Protein AF-A0A6B3GGN9-F1 (afdb_monomer_lite)

Radius of gyration: 21.43 Å; chains: 1; bounding box: 53×32×48 Å

Sequence (132 aa):
QEGDKIVAFAGTKVDDWATLSDRIRETIGPATIVVERDGREVTLDAVLLENDVAKKDGNGEIIPKEFVKAGYLGFAAKTEIVPLGFGDSVVRMGDMIENGVDSIIALPSKIPALWDAAFSDGERADDSPVGV

Secondary structure (DSSP, 8-state):
-TT-EEEEETTEE--SHHHHHHHHHH--EEEEEEEEETTEEEEEEEEEEEEEEEEE-TTSPEEEEEEEEEEE---PPPP--PPPPHHHHHHHHHHHHHHHHHHHHHHHHHHHHHHHHHHS-PPPPTTPPPP-

Structure (mmCIF, N/CA/C/O backbone):
data_AF-A0A6B3GGN9-F1
#
_entry.id   AF-A0A6B3GGN9-F1
#
loop_
_atom_site.group_PDB
_atom_site.id
_atom_site.type_symbol
_atom_site.label_atom_id
_atom_site.label_alt_id
_atom_site.label_comp_id
_atom_site.label_asym_id
_atom_site.label_entity_id
_atom_site.label_seq_id
_atom_site.pdbx_PDB_ins_code
_atom_site.Cartn_x
_atom_site.Cartn_y
_atom_site.Cartn_z
_atom_site.occupancy
_atom_site.B_iso_or_equiv
_atom_site.auth_seq_id
_atom_site.auth_comp_id
_atom_site.auth_asym_id
_atom_site.auth_atom_id
_atom_site.pdbx_PDB_model_num
ATOM 1 N N . GLN A 1 1 ? -5.391 -8.102 11.002 1.00 80.69 1 GLN A N 1
ATOM 2 C CA . GLN A 1 1 ? -5.499 -9.537 11.338 1.00 80.69 1 GLN A CA 1
ATOM 3 C C . GLN A 1 1 ? -5.580 -10.306 10.034 1.00 80.69 1 GLN A C 1
ATOM 5 O O . GLN A 1 1 ? -5.918 -9.712 9.015 1.00 80.69 1 GLN A O 1
ATOM 10 N N . GLU A 1 2 ? -5.205 -11.583 10.033 1.00 85.12 2 GLU A N 1
ATOM 11 C CA . GLU A 1 2 ? -5.384 -12.407 8.836 1.00 85.12 2 GLU A CA 1
ATOM 12 C C . GLU A 1 2 ? -6.878 -12.480 8.487 1.00 85.12 2 GLU A C 1
ATOM 14 O O . GLU A 1 2 ? -7.712 -12.628 9.376 1.00 85.12 2 GLU A O 1
ATOM 19 N N . GLY A 1 3 ? -7.209 -12.317 7.205 1.00 85.94 3 GLY A N 1
ATOM 20 C CA . GLY A 1 3 ? -8.595 -12.284 6.729 1.00 85.94 3 GLY A CA 1
ATOM 21 C C . GLY A 1 3 ? -9.262 -10.905 6.732 1.00 85.94 3 GLY A C 1
ATOM 22 O O . GLY A 1 3 ? -10.329 -10.774 6.142 1.00 85.94 3 GLY A O 1
ATOM 23 N N . ASP A 1 4 ? -8.640 -9.873 7.312 1.00 91.25 4 ASP A N 1
ATOM 24 C CA . ASP A 1 4 ? -9.148 -8.502 7.197 1.00 91.25 4 ASP A CA 1
ATOM 25 C C . ASP A 1 4 ? -9.000 -7.974 5.764 1.00 91.25 4 ASP A C 1
ATOM 27 O O . ASP A 1 4 ? -7.948 -8.133 5.137 1.00 91.25 4 ASP A O 1
ATOM 31 N N . LYS A 1 5 ? -10.011 -7.243 5.285 1.00 91.75 5 LYS A N 1
ATOM 32 C CA . LYS A 1 5 ? -9.925 -6.478 4.035 1.00 91.75 5 LYS A CA 1
ATOM 33 C C . LYS A 1 5 ? -9.770 -4.995 4.343 1.00 91.75 5 LYS A C 1
ATOM 35 O O . LYS A 1 5 ? -10.645 -4.407 4.964 1.00 91.75 5 LYS A O 1
ATOM 40 N N . ILE A 1 6 ? -8.689 -4.363 3.893 1.00 93.38 6 ILE A N 1
ATOM 41 C CA . ILE A 1 6 ? -8.536 -2.904 4.012 1.00 93.38 6 ILE A CA 1
ATOM 42 C C . ILE A 1 6 ? -9.482 -2.233 3.010 1.00 93.38 6 ILE A C 1
ATOM 44 O O . ILE A 1 6 ? -9.410 -2.519 1.818 1.00 93.38 6 ILE A O 1
ATOM 48 N N . VAL A 1 7 ? -10.359 -1.355 3.500 1.00 95.25 7 VAL A N 1
ATOM 49 C CA . VAL A 1 7 ? -11.365 -0.632 2.696 1.00 95.25 7 VAL A CA 1
ATOM 50 C C . VAL A 1 7 ? -11.136 0.879 2.679 1.00 95.25 7 VAL A C 1
ATOM 52 O O . VAL A 1 7 ? -11.603 1.568 1.774 1.00 95.25 7 VAL A O 1
ATOM 55 N N . ALA A 1 8 ? -10.385 1.418 3.643 1.00 96.00 8 ALA A N 1
ATOM 56 C CA . ALA A 1 8 ? -9.915 2.799 3.604 1.00 96.00 8 ALA A CA 1
ATOM 57 C C . ALA A 1 8 ? -8.536 2.943 4.255 1.00 96.00 8 ALA A C 1
ATOM 59 O O . ALA A 1 8 ? -8.199 2.243 5.211 1.00 96.00 8 ALA A O 1
ATOM 60 N N . PHE A 1 9 ? -7.756 3.893 3.752 1.00 96.81 9 PHE A N 1
ATOM 61 C CA . PHE A 1 9 ? -6.434 4.239 4.256 1.00 96.81 9 PHE A CA 1
ATOM 62 C C . PHE A 1 9 ? -6.287 5.762 4.326 1.00 96.81 9 PHE A C 1
ATOM 64 O O . PHE A 1 9 ? -6.598 6.466 3.363 1.00 96.81 9 PHE A O 1
ATOM 71 N N . ALA A 1 10 ? -5.838 6.275 5.475 1.00 94.31 10 ALA A N 1
ATOM 72 C CA . ALA A 1 10 ? -5.670 7.703 5.754 1.00 94.31 10 ALA A CA 1
ATOM 73 C C . ALA A 1 10 ? -6.914 8.543 5.382 1.00 94.31 10 ALA A C 1
ATOM 75 O O . ALA A 1 10 ? -6.826 9.578 4.724 1.00 94.31 10 ALA A O 1
ATOM 76 N N . GLY A 1 11 ? -8.102 8.053 5.753 1.00 92.06 11 GLY A N 1
ATOM 77 C CA . GLY A 1 11 ? -9.382 8.723 5.487 1.00 92.06 11 GLY A CA 1
ATOM 78 C C . GLY A 1 11 ? -9.875 8.640 4.038 1.00 92.06 11 GLY A C 1
ATOM 79 O O . GLY A 1 11 ? -10.933 9.185 3.734 1.00 92.06 11 GLY A O 1
ATOM 80 N N . THR A 1 12 ? -9.157 7.951 3.146 1.00 94.00 12 THR A N 1
ATOM 81 C CA . THR A 1 12 ? -9.583 7.753 1.755 1.00 94.00 12 THR A CA 1
ATOM 82 C C . THR A 1 12 ? -9.963 6.304 1.498 1.00 94.00 12 THR A C 1
ATOM 84 O O . THR A 1 12 ? -9.227 5.394 1.875 1.00 94.00 12 THR A O 1
ATOM 87 N N . LYS A 1 13 ? -11.096 6.085 0.828 1.00 94.38 13 LYS A N 1
ATOM 88 C CA . LYS A 1 13 ? -11.525 4.750 0.406 1.00 94.38 13 LYS A CA 1
ATOM 89 C C . LYS A 1 13 ? -10.534 4.158 -0.602 1.00 94.38 13 LYS A C 1
ATOM 91 O O . LYS A 1 13 ? -10.030 4.877 -1.464 1.00 94.38 13 LYS A O 1
ATOM 96 N N . VAL A 1 14 ? -10.256 2.866 -0.472 1.00 92.69 14 VAL A N 1
ATOM 97 C CA . VAL A 1 14 ? -9.390 2.107 -1.379 1.00 92.69 14 VAL A CA 1
ATOM 98 C C . VAL A 1 14 ? -10.130 0.858 -1.842 1.00 92.69 14 VAL A C 1
ATOM 100 O O . VAL A 1 14 ? -10.602 0.073 -1.024 1.00 92.69 14 VAL A O 1
ATOM 103 N N . ASP A 1 15 ? -10.244 0.692 -3.157 1.00 88.00 15 ASP A N 1
ATOM 104 C CA . ASP A 1 15 ? -10.977 -0.425 -3.765 1.00 88.00 15 ASP A CA 1
ATOM 105 C C . ASP A 1 15 ? -10.040 -1.443 -4.438 1.00 88.00 15 ASP A C 1
ATOM 107 O O . ASP A 1 15 ? -10.446 -2.573 -4.714 1.00 88.00 15 ASP A O 1
ATOM 111 N N . ASP A 1 16 ? -8.776 -1.071 -4.660 1.00 87.94 16 ASP A N 1
ATOM 112 C CA . ASP A 1 16 ? -7.782 -1.883 -5.352 1.00 87.94 16 ASP A CA 1
ATOM 113 C C . ASP A 1 16 ? -6.405 -1.866 -4.664 1.00 87.94 16 ASP A C 1
ATOM 115 O O . ASP A 1 16 ? -6.058 -0.977 -3.877 1.00 87.94 16 ASP A O 1
ATOM 119 N N . TRP A 1 17 ? -5.610 -2.891 -4.977 1.00 86.06 17 TRP A N 1
ATOM 120 C CA . TRP A 1 17 ? -4.288 -3.096 -4.393 1.00 86.06 17 TRP A CA 1
ATOM 121 C C . TRP A 1 17 ? -3.264 -2.037 -4.811 1.00 86.06 17 TRP A C 1
ATOM 123 O O . TRP A 1 17 ? -2.426 -1.665 -3.990 1.00 86.06 17 TRP A O 1
ATOM 133 N N . ALA A 1 18 ? -3.308 -1.554 -6.056 1.00 86.06 18 ALA A N 1
ATOM 134 C CA . ALA A 1 18 ? -2.323 -0.596 -6.551 1.00 86.06 18 ALA A CA 1
ATOM 135 C C . ALA A 1 18 ? -2.462 0.736 -5.803 1.00 86.06 18 ALA A C 1
ATOM 137 O O . ALA A 1 18 ? -1.503 1.195 -5.183 1.00 86.06 18 ALA A O 1
ATOM 138 N N . THR A 1 19 ? -3.687 1.261 -5.722 1.00 89.25 19 THR A N 1
ATOM 139 C CA . THR A 1 19 ? -4.009 2.482 -4.974 1.00 89.25 19 THR A CA 1
ATOM 140 C C . THR A 1 19 ? -3.623 2.369 -3.500 1.00 89.25 19 THR A C 1
ATOM 142 O O . THR A 1 19 ? -3.059 3.304 -2.929 1.00 89.25 19 THR A O 1
ATOM 145 N N . LEU A 1 20 ? -3.914 1.233 -2.854 1.00 91.88 20 LEU A N 1
ATOM 146 C CA . LEU A 1 20 ? -3.515 1.013 -1.463 1.00 91.88 20 LEU A CA 1
ATOM 147 C C . LEU A 1 20 ? -1.987 0.969 -1.311 1.00 91.88 20 LEU A C 1
ATOM 149 O O . LEU A 1 20 ? -1.443 1.610 -0.410 1.00 91.88 20 LEU A O 1
ATOM 153 N N . SER A 1 21 ? -1.293 0.229 -2.179 1.00 90.19 21 SER A N 1
ATOM 154 C CA . SER A 1 21 ? 0.163 0.095 -2.128 1.00 90.19 21 SER A CA 1
ATOM 155 C C . SER A 1 21 ? 0.867 1.438 -2.308 1.00 90.19 21 SER A C 1
ATOM 157 O O . SER A 1 21 ? 1.864 1.676 -1.627 1.00 90.19 21 SER A O 1
ATOM 159 N N . ASP A 1 22 ? 0.380 2.298 -3.198 1.00 90.25 22 ASP A N 1
ATOM 160 C CA . ASP A 1 22 ? 0.984 3.609 -3.442 1.00 90.25 22 ASP A CA 1
ATOM 161 C C . ASP A 1 22 ? 0.788 4.534 -2.239 1.00 90.25 22 ASP A C 1
ATOM 163 O O . ASP A 1 22 ? 1.752 5.099 -1.725 1.00 90.25 22 ASP A O 1
ATOM 167 N N . ARG A 1 23 ? -0.421 4.567 -1.669 1.00 93.00 23 ARG A N 1
ATOM 168 C CA . ARG A 1 23 ? -0.711 5.352 -0.457 1.00 93.00 23 ARG A CA 1
ATOM 169 C C . ARG A 1 23 ? 0.128 4.935 0.746 1.00 93.00 23 ARG A C 1
ATOM 171 O O . ARG A 1 23 ? 0.580 5.793 1.503 1.00 93.00 23 ARG A O 1
ATOM 178 N N . ILE A 1 24 ? 0.336 3.630 0.932 1.00 93.19 24 ILE A N 1
ATOM 179 C CA . ILE A 1 24 ? 1.218 3.111 1.985 1.00 93.19 24 ILE A CA 1
ATOM 180 C C . ILE A 1 24 ? 2.643 3.617 1.763 1.00 93.19 24 ILE A C 1
ATOM 182 O O . ILE A 1 24 ? 3.259 4.106 2.704 1.00 93.19 24 ILE A O 1
ATOM 186 N N . ARG A 1 25 ? 3.160 3.538 0.530 1.00 91.62 25 ARG A N 1
ATOM 187 C CA . ARG A 1 25 ? 4.521 3.995 0.213 1.00 91.62 25 ARG A CA 1
ATOM 188 C C . ARG A 1 25 ? 4.699 5.495 0.433 1.00 91.62 25 ARG A C 1
ATOM 190 O O . ARG A 1 25 ? 5.757 5.901 0.897 1.00 91.62 25 ARG A O 1
ATOM 197 N N . GLU A 1 26 ? 3.681 6.297 0.150 1.00 92.62 26 GLU A N 1
ATOM 198 C CA . GLU A 1 26 ? 3.705 7.754 0.334 1.00 92.62 26 GLU A CA 1
ATOM 199 C C . GLU A 1 26 ? 3.571 8.198 1.801 1.00 92.62 26 GLU A C 1
ATOM 201 O O . GLU A 1 26 ? 3.826 9.360 2.120 1.00 92.62 26 GLU A O 1
ATOM 206 N N . THR A 1 27 ? 3.185 7.296 2.708 1.00 93.94 27 THR A N 1
ATOM 207 C CA . THR A 1 27 ? 2.859 7.639 4.098 1.00 93.94 27 THR A CA 1
ATOM 208 C C . THR A 1 27 ? 3.890 7.081 5.075 1.00 93.94 27 THR A C 1
ATOM 210 O O . THR A 1 27 ? 4.044 5.873 5.207 1.00 93.94 27 THR A O 1
ATOM 213 N N . ILE A 1 28 ? 4.552 7.955 5.834 1.00 95.00 28 ILE A N 1
ATOM 214 C CA . ILE A 1 28 ? 5.448 7.576 6.938 1.00 95.00 28 ILE A CA 1
ATOM 215 C C . ILE A 1 28 ? 4.897 8.172 8.235 1.00 95.00 28 ILE A C 1
ATOM 217 O O . ILE A 1 28 ? 4.514 9.341 8.273 1.00 95.00 28 ILE A O 1
ATOM 221 N N . GLY A 1 29 ? 4.868 7.377 9.306 1.00 94.31 29 GLY A N 1
ATOM 222 C CA . GLY A 1 29 ? 4.300 7.781 10.590 1.00 94.31 29 GLY A CA 1
ATOM 223 C C . GLY A 1 29 ? 2.832 7.361 10.767 1.00 94.31 29 GLY A C 1
ATOM 224 O O . GLY A 1 29 ? 2.406 6.359 10.191 1.00 94.31 29 GLY A O 1
ATOM 225 N N . PRO A 1 30 ? 2.065 8.047 11.634 1.00 95.75 30 PRO A N 1
ATOM 226 C CA . PRO A 1 30 ? 0.728 7.611 12.026 1.00 95.75 30 PRO A CA 1
ATOM 227 C C . PRO A 1 30 ? -0.282 7.725 10.877 1.00 95.75 30 PRO A C 1
ATOM 229 O O . PRO A 1 30 ? -0.385 8.765 10.229 1.00 95.75 30 PRO A O 1
ATOM 232 N N . ALA A 1 31 ? -1.068 6.671 10.669 1.00 95.75 31 ALA A N 1
ATOM 233 C CA . ALA A 1 31 ? -2.155 6.623 9.702 1.00 95.75 31 ALA A CA 1
ATOM 234 C C . ALA A 1 31 ? -3.329 5.797 10.235 1.00 95.75 31 ALA A C 1
ATOM 236 O O . ALA A 1 31 ? -3.153 4.761 10.879 1.00 95.75 31 ALA A O 1
ATOM 237 N N . THR A 1 32 ? -4.540 6.238 9.907 1.00 96.88 32 THR A N 1
ATOM 238 C CA . THR A 1 32 ? -5.767 5.502 10.211 1.00 96.88 32 THR A CA 1
ATOM 239 C C . THR A 1 32 ? -6.097 4.540 9.075 1.00 96.88 32 THR A C 1
ATOM 241 O O . THR A 1 32 ? -6.058 4.909 7.899 1.00 96.88 32 THR A O 1
ATOM 244 N N . ILE A 1 33 ? -6.463 3.314 9.425 1.00 95.62 33 ILE A N 1
ATOM 245 C CA . ILE A 1 33 ? -6.834 2.242 8.506 1.00 95.62 33 ILE A CA 1
ATOM 246 C C . ILE A 1 33 ? -8.238 1.782 8.869 1.00 95.62 33 ILE A C 1
ATOM 248 O O . ILE A 1 33 ? -8.525 1.525 10.034 1.00 95.62 33 ILE A O 1
ATOM 252 N N . VAL A 1 34 ? -9.111 1.646 7.877 1.00 96.50 34 VAL A N 1
ATOM 253 C CA . VAL A 1 34 ? -10.417 1.010 8.064 1.00 96.50 34 VAL A CA 1
ATOM 254 C C . VAL A 1 34 ? -10.366 -0.357 7.412 1.00 96.50 34 VAL A C 1
ATOM 256 O O . VAL A 1 34 ? -10.040 -0.477 6.227 1.00 96.50 34 VAL A O 1
ATOM 259 N N . VAL A 1 35 ? -10.674 -1.386 8.196 1.00 95.56 35 VAL A N 1
ATOM 260 C CA . VAL A 1 35 ? -10.758 -2.767 7.725 1.00 95.56 35 VAL A CA 1
ATOM 261 C C . VAL A 1 35 ? -12.179 -3.290 7.840 1.00 95.56 35 VAL A C 1
ATOM 263 O O . VAL A 1 35 ? -12.874 -2.998 8.806 1.00 95.56 35 VAL A O 1
ATOM 266 N N . GLU A 1 36 ? -12.600 -4.101 6.884 1.00 95.00 36 GLU A N 1
ATOM 267 C CA . GLU A 1 36 ? -13.772 -4.952 7.012 1.00 95.00 36 GLU A CA 1
ATOM 268 C C . GLU A 1 36 ? -13.356 -6.252 7.712 1.00 95.00 36 GLU A C 1
ATOM 270 O O . GLU A 1 36 ? -12.502 -6.995 7.219 1.00 95.00 36 GLU A O 1
ATOM 275 N N . ARG A 1 37 ? -13.954 -6.505 8.880 1.00 94.44 37 ARG A N 1
ATOM 276 C CA . ARG A 1 37 ? -13.784 -7.720 9.682 1.00 94.44 37 ARG A CA 1
ATOM 277 C C . ARG A 1 37 ? -15.157 -8.252 10.066 1.00 94.44 37 ARG A C 1
ATOM 279 O O . ARG A 1 37 ? -15.951 -7.535 10.673 1.00 94.44 37 ARG A O 1
ATOM 286 N N . ASP A 1 38 ? -15.445 -9.500 9.709 1.00 92.12 38 ASP A N 1
ATOM 287 C CA . ASP A 1 38 ? -16.740 -10.146 9.969 1.00 92.12 38 ASP A CA 1
ATOM 288 C C . ASP A 1 38 ? -17.947 -9.308 9.488 1.00 92.12 38 ASP A C 1
ATOM 290 O O . ASP A 1 38 ? -18.960 -9.185 10.185 1.00 92.12 38 ASP A O 1
ATOM 294 N N . GLY A 1 39 ? -17.816 -8.670 8.316 1.00 92.62 39 GLY A N 1
ATOM 295 C CA . GLY A 1 39 ? -18.851 -7.816 7.717 1.00 92.62 39 GLY A CA 1
ATOM 296 C C . GLY A 1 39 ? -19.070 -6.471 8.420 1.00 92.62 39 GLY A C 1
ATOM 297 O O . GLY A 1 39 ? -20.083 -5.815 8.183 1.00 92.62 39 GLY A O 1
ATOM 298 N N . ARG A 1 40 ? -18.161 -6.061 9.312 1.00 94.44 40 ARG A N 1
ATOM 299 C CA . ARG A 1 40 ? -18.195 -4.770 10.009 1.00 94.44 40 ARG A CA 1
ATOM 300 C C . ARG A 1 40 ? -16.929 -3.975 9.730 1.00 94.44 40 ARG A C 1
ATOM 302 O O . ARG A 1 40 ? -15.835 -4.533 9.718 1.00 94.44 40 ARG A O 1
ATOM 309 N N . GLU A 1 41 ? -17.078 -2.666 9.567 1.00 95.94 41 GLU A N 1
ATOM 310 C CA . GLU A 1 41 ? -15.938 -1.758 9.480 1.00 95.94 41 GLU A CA 1
ATOM 311 C C . GLU A 1 41 ? -15.338 -1.517 10.869 1.00 95.94 41 GLU A C 1
ATOM 313 O O . GLU A 1 41 ? -16.040 -1.207 11.835 1.00 95.94 41 GLU A O 1
ATOM 318 N N . VAL A 1 42 ? -14.022 -1.675 10.964 1.00 96.56 42 VAL A N 1
ATOM 319 C CA . VAL A 1 42 ? -13.227 -1.457 12.168 1.00 96.56 42 VAL A CA 1
ATOM 320 C C 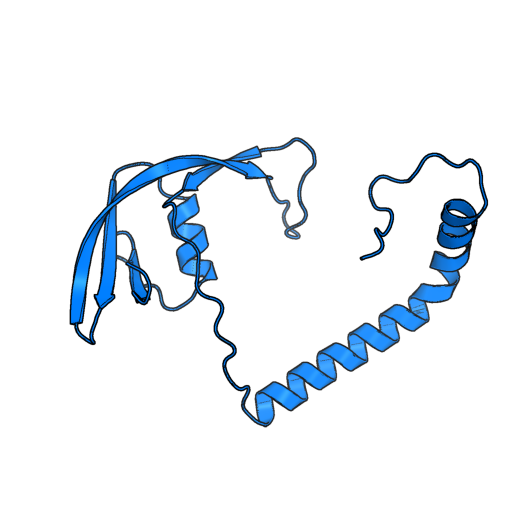. VAL A 1 42 ? -12.127 -0.461 11.838 1.00 96.56 42 VAL A C 1
ATOM 322 O O . VAL A 1 42 ? -11.280 -0.713 10.981 1.00 96.56 42 VAL A O 1
ATOM 325 N N . THR A 1 43 ? -12.127 0.663 12.546 1.00 96.88 43 THR A N 1
ATOM 326 C CA . THR A 1 43 ? -11.067 1.669 12.461 1.00 96.88 43 THR A CA 1
ATOM 327 C C . THR A 1 43 ? -9.898 1.268 13.353 1.00 96.88 43 THR A C 1
ATOM 329 O O . THR A 1 43 ? -10.083 0.935 14.524 1.00 96.88 43 THR A O 1
ATOM 332 N N . LEU A 1 44 ? -8.695 1.299 12.793 1.00 94.94 44 LEU A N 1
ATOM 333 C CA . LEU A 1 44 ? -7.437 0.949 13.437 1.00 94.94 44 LEU A CA 1
ATOM 334 C C . LEU A 1 44 ? -6.433 2.077 13.219 1.00 94.94 44 LEU A C 1
ATOM 336 O O . LEU A 1 44 ? -6.356 2.643 12.130 1.00 94.94 44 LEU A O 1
ATOM 340 N N . ASP A 1 45 ? -5.619 2.349 14.229 1.00 96.00 45 ASP A N 1
ATOM 341 C CA . ASP A 1 45 ? -4.494 3.268 14.108 1.00 96.00 45 ASP A CA 1
ATOM 342 C C . ASP A 1 45 ? -3.204 2.467 13.944 1.00 96.00 45 ASP A C 1
ATOM 344 O O . ASP A 1 45 ? -2.911 1.553 14.719 1.00 96.00 45 ASP A O 1
ATOM 348 N N . ALA A 1 46 ? -2.439 2.802 12.910 1.00 93.19 46 ALA A N 1
ATOM 349 C CA . ALA A 1 46 ? -1.158 2.187 12.607 1.00 93.19 46 ALA A CA 1
ATOM 350 C C . ALA A 1 46 ? -0.072 3.257 12.498 1.00 93.19 46 ALA A C 1
ATOM 352 O O . ALA A 1 46 ? -0.343 4.417 12.198 1.00 93.19 46 ALA A O 1
ATOM 353 N N . VAL A 1 47 ? 1.177 2.857 12.720 1.00 94.94 47 VAL A N 1
ATOM 354 C CA . VAL A 1 47 ? 2.344 3.710 12.490 1.00 94.94 47 VAL A CA 1
ATOM 355 C C . VAL A 1 47 ? 3.189 3.044 11.419 1.00 94.94 47 VAL A C 1
ATOM 357 O O . VAL A 1 47 ? 3.725 1.959 11.642 1.00 94.94 47 VAL A O 1
ATOM 360 N N . LEU A 1 48 ? 3.273 3.674 10.250 1.00 94.94 48 LEU A N 1
ATOM 361 C CA . LEU A 1 48 ? 4.071 3.187 9.135 1.00 94.94 48 LEU A CA 1
ATOM 362 C C . LEU A 1 48 ? 5.536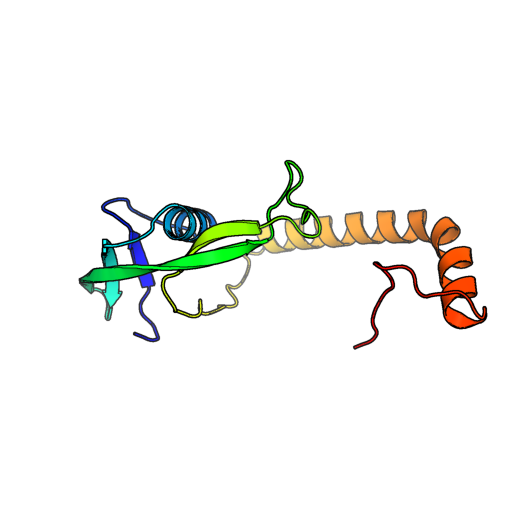 3.525 9.378 1.00 94.94 48 LEU A C 1
ATOM 364 O O . LEU A 1 48 ? 5.885 4.663 9.704 1.00 94.94 48 LEU A O 1
ATOM 368 N N . LEU A 1 49 ? 6.387 2.519 9.210 1.00 94.06 49 LEU A N 1
ATOM 369 C CA . LEU A 1 49 ? 7.830 2.659 9.340 1.00 94.06 49 LEU A CA 1
ATOM 370 C C . LEU A 1 49 ? 8.437 3.053 7.997 1.00 94.06 49 LEU A C 1
ATOM 372 O O . LEU A 1 49 ? 7.921 2.691 6.944 1.00 94.06 49 LEU A O 1
ATOM 376 N N . GLU A 1 50 ? 9.545 3.780 8.036 1.00 94.50 50 GLU A N 1
ATOM 377 C CA . GLU A 1 50 ? 10.325 4.074 6.837 1.00 94.50 50 GLU A CA 1
ATOM 378 C C . GLU A 1 50 ? 11.086 2.820 6.374 1.00 94.50 50 GLU A C 1
ATOM 380 O O . GLU A 1 50 ? 11.707 2.127 7.183 1.00 94.50 50 GLU A O 1
ATOM 385 N N . ASN A 1 51 ? 11.058 2.546 5.070 1.00 92.56 51 ASN A N 1
ATOM 386 C CA . ASN A 1 51 ? 11.819 1.491 4.413 1.00 92.56 51 ASN A CA 1
ATOM 387 C C . ASN A 1 51 ? 12.447 1.996 3.102 1.00 92.56 51 ASN A C 1
ATOM 389 O O . ASN A 1 51 ? 11.877 2.847 2.419 1.00 92.56 51 ASN A O 1
ATOM 393 N N . ASP A 1 52 ? 13.602 1.445 2.731 1.00 90.94 52 ASP A N 1
ATOM 394 C CA . ASP A 1 52 ? 14.245 1.701 1.441 1.00 90.94 52 ASP A CA 1
ATOM 395 C C . ASP A 1 52 ? 13.703 0.728 0.389 1.00 90.94 52 ASP A C 1
ATOM 397 O O . ASP A 1 52 ? 13.819 -0.491 0.526 1.00 90.94 52 ASP A O 1
ATOM 401 N N . VAL A 1 53 ? 13.112 1.259 -0.682 1.00 88.38 53 VAL A N 1
ATOM 402 C CA . VAL A 1 53 ? 12.630 0.463 -1.819 1.00 88.38 53 VAL A CA 1
ATOM 403 C C . VAL A 1 53 ? 13.351 0.868 -3.094 1.00 88.38 53 VAL A C 1
ATOM 405 O O . VAL A 1 53 ? 13.738 2.023 -3.258 1.00 88.38 53 VAL A O 1
ATOM 408 N N . ALA A 1 54 ? 13.550 -0.087 -4.002 1.00 89.12 54 ALA A N 1
ATOM 409 C CA . ALA A 1 54 ? 14.207 0.183 -5.273 1.00 89.12 54 ALA A CA 1
ATOM 410 C C . ALA A 1 54 ? 13.430 1.243 -6.067 1.00 89.12 54 ALA A C 1
ATOM 412 O O . ALA A 1 54 ? 12.204 1.157 -6.209 1.00 89.12 54 ALA A O 1
ATOM 413 N N . LYS A 1 55 ? 14.146 2.243 -6.577 1.00 87.50 55 LYS A N 1
ATOM 414 C CA . LYS A 1 55 ? 13.563 3.283 -7.418 1.00 87.50 55 LYS A CA 1
ATOM 415 C C . LYS A 1 55 ? 13.199 2.693 -8.774 1.00 87.50 55 LYS A C 1
ATOM 417 O O . LYS A 1 55 ? 13.937 1.871 -9.314 1.00 87.50 55 LYS A O 1
ATOM 422 N N . LYS A 1 56 ? 12.073 3.139 -9.325 1.00 85.00 56 LYS A N 1
ATOM 423 C CA . LYS A 1 56 ? 11.638 2.786 -10.674 1.00 85.00 56 LYS A CA 1
ATOM 424 C C . LYS A 1 56 ? 11.694 3.992 -11.602 1.00 85.00 56 LYS A C 1
ATOM 426 O O . LYS A 1 56 ? 11.534 5.124 -11.141 1.00 85.00 56 LYS A O 1
ATOM 431 N N . ASP A 1 57 ? 11.939 3.749 -12.880 1.00 83.81 57 ASP A N 1
ATOM 432 C CA . ASP A 1 57 ? 11.863 4.765 -13.926 1.00 83.81 57 ASP A CA 1
ATOM 433 C C . ASP A 1 57 ? 10.419 4.972 -14.432 1.00 83.81 57 ASP A C 1
ATOM 435 O O . ASP A 1 57 ? 9.463 4.401 -13.901 1.00 83.81 57 ASP A O 1
ATOM 439 N N . GLY A 1 58 ? 10.250 5.809 -15.462 1.00 76.94 58 GLY A N 1
ATOM 440 C CA . GLY A 1 58 ? 8.941 6.089 -16.067 1.00 76.94 58 GLY A CA 1
ATOM 441 C C . GLY A 1 58 ? 8.289 4.893 -16.774 1.00 76.94 58 GLY A C 1
ATOM 442 O O . GLY A 1 58 ? 7.092 4.945 -17.045 1.00 76.94 58 GLY A O 1
ATOM 443 N N . ASN A 1 59 ? 9.046 3.824 -17.033 1.00 76.62 59 ASN A N 1
ATOM 444 C CA . ASN A 1 59 ? 8.575 2.577 -17.632 1.00 76.62 59 ASN A CA 1
ATOM 445 C C . ASN A 1 59 ? 8.309 1.493 -16.568 1.00 76.62 59 ASN A C 1
ATOM 447 O O . ASN A 1 59 ? 7.839 0.405 -16.892 1.00 76.62 59 ASN A O 1
ATOM 451 N N . GLY A 1 60 ? 8.581 1.787 -15.291 1.00 73.94 60 GLY A N 1
ATOM 452 C CA . GLY A 1 60 ? 8.426 0.852 -14.181 1.00 73.94 60 GLY A CA 1
ATOM 453 C C . GLY A 1 60 ? 9.613 -0.097 -13.983 1.00 73.94 60 GLY A C 1
ATOM 454 O O . GLY A 1 60 ? 9.519 -0.985 -13.126 1.00 73.94 60 GLY A O 1
ATOM 455 N N . GLU A 1 61 ? 10.713 0.092 -14.718 1.00 80.19 61 GLU A N 1
ATOM 456 C CA . GLU A 1 61 ? 11.947 -0.683 -14.575 1.00 80.19 61 GLU A CA 1
ATOM 457 C C . GLU A 1 61 ? 12.742 -0.215 -13.356 1.00 80.19 61 GLU A C 1
ATOM 459 O O . GLU A 1 61 ? 12.745 0.966 -13.006 1.00 80.19 61 GLU A O 1
ATOM 464 N N . ILE A 1 62 ? 13.407 -1.149 -12.673 1.00 85.06 62 ILE A N 1
ATOM 465 C CA . ILE A 1 62 ? 14.228 -0.834 -11.501 1.00 85.06 62 ILE A CA 1
ATOM 466 C C . ILE A 1 62 ? 15.487 -0.100 -11.958 1.00 85.06 62 ILE A C 1
ATOM 468 O O . ILE A 1 62 ? 16.248 -0.620 -12.769 1.00 85.06 62 ILE A O 1
ATOM 472 N N . ILE A 1 63 ? 15.751 1.064 -11.367 1.00 87.69 63 ILE A N 1
ATOM 473 C CA . ILE A 1 63 ? 17.004 1.785 -11.573 1.00 87.69 63 ILE A CA 1
ATOM 474 C C . ILE A 1 63 ? 18.064 1.175 -10.643 1.00 87.69 63 ILE A C 1
ATOM 476 O O . ILE A 1 63 ? 17.914 1.241 -9.416 1.00 87.69 63 ILE A O 1
ATOM 480 N N . PRO A 1 64 ? 19.139 0.568 -11.179 1.00 86.69 64 PRO A N 1
ATOM 481 C CA . PRO A 1 64 ? 20.136 -0.102 -10.356 1.00 86.69 64 PRO A CA 1
ATOM 482 C C . PRO A 1 64 ? 20.767 0.846 -9.334 1.00 86.69 64 PRO A C 1
ATOM 484 O O . PRO A 1 64 ? 21.177 1.954 -9.670 1.00 86.69 64 PRO A O 1
ATOM 487 N N . LYS A 1 65 ? 20.908 0.375 -8.089 1.00 85.50 65 LYS A N 1
ATOM 488 C CA . LYS A 1 65 ? 21.546 1.101 -6.970 1.00 85.50 65 LYS A CA 1
ATOM 489 C C . LYS A 1 65 ? 20.857 2.411 -6.561 1.00 85.50 65 LYS A C 1
ATOM 491 O O . LYS A 1 65 ? 21.408 3.135 -5.735 1.00 85.50 65 LYS A O 1
ATOM 496 N N . GLU A 1 66 ? 19.660 2.698 -7.067 1.00 90.12 66 GLU A N 1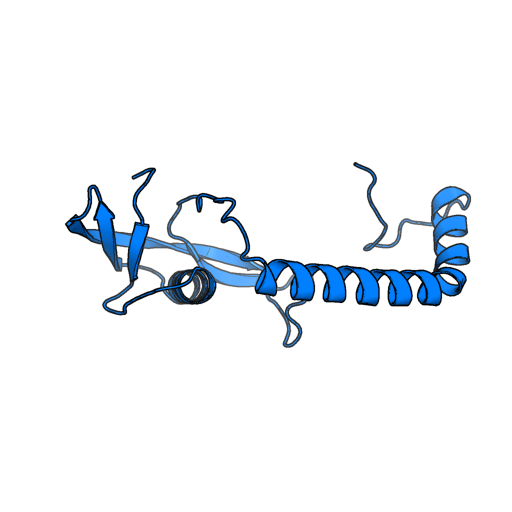
ATOM 497 C CA . GLU A 1 66 ? 18.854 3.826 -6.611 1.00 90.12 66 GLU A CA 1
ATOM 498 C C . GLU A 1 66 ? 17.703 3.346 -5.726 1.00 90.12 66 GLU A C 1
ATOM 500 O O . GLU A 1 66 ? 16.956 2.430 -6.074 1.00 90.12 66 GLU A O 1
ATOM 505 N N . PHE A 1 67 ? 17.546 3.996 -4.574 1.00 90.75 67 PHE A N 1
ATOM 506 C CA . PHE A 1 67 ? 16.512 3.691 -3.592 1.00 90.75 67 PHE A CA 1
ATOM 507 C C . PHE A 1 67 ? 15.718 4.947 -3.252 1.00 90.75 67 PHE A C 1
ATOM 509 O O . PHE A 1 67 ? 16.242 6.063 -3.292 1.00 90.75 67 PHE A O 1
ATOM 516 N N . VAL A 1 68 ? 14.450 4.755 -2.907 1.00 91.94 68 VAL A N 1
ATOM 517 C CA . VAL A 1 68 ? 13.569 5.796 -2.381 1.00 91.94 68 VAL A CA 1
ATOM 518 C C . VAL A 1 68 ? 13.002 5.360 -1.038 1.00 91.94 68 VAL A C 1
ATOM 520 O O . VAL A 1 68 ? 12.742 4.176 -0.811 1.00 91.94 68 VAL A O 1
ATOM 523 N N . LYS A 1 69 ? 12.802 6.336 -0.150 1.00 93.06 69 LYS A N 1
ATOM 524 C CA . LYS A 1 69 ? 12.120 6.127 1.126 1.00 93.06 69 LYS A CA 1
ATOM 525 C C . LYS A 1 69 ? 10.637 5.914 0.880 1.00 93.06 69 LYS A C 1
ATOM 527 O O . LYS A 1 69 ? 10.010 6.709 0.184 1.00 93.06 69 LYS A O 1
ATOM 532 N N . ALA A 1 70 ? 10.097 4.856 1.462 1.00 93.31 70 ALA A N 1
ATOM 533 C CA . ALA A 1 70 ? 8.690 4.524 1.383 1.00 93.31 70 ALA A CA 1
ATOM 534 C C . ALA A 1 70 ? 8.168 4.028 2.731 1.00 93.31 70 ALA A C 1
ATOM 536 O O . ALA A 1 70 ? 8.891 3.396 3.502 1.00 93.31 70 ALA A O 1
ATOM 537 N N . GLY A 1 71 ? 6.892 4.283 2.997 1.00 93.38 71 GLY A N 1
ATOM 538 C CA . GLY A 1 71 ? 6.191 3.710 4.133 1.00 93.38 71 GLY A CA 1
ATOM 539 C C . GLY A 1 71 ? 6.044 2.194 4.037 1.00 93.38 71 GLY A C 1
ATOM 540 O O . GLY A 1 71 ? 5.854 1.615 2.963 1.00 93.38 71 GLY A O 1
ATOM 541 N N . TYR A 1 72 ? 6.107 1.543 5.193 1.00 92.00 72 TYR A N 1
ATOM 542 C CA . TYR A 1 72 ? 5.950 0.107 5.354 1.00 92.00 72 TYR A CA 1
ATOM 543 C C . TYR A 1 72 ? 4.998 -0.200 6.512 1.00 92.00 72 TYR A C 1
ATOM 545 O O . TYR A 1 72 ? 5.226 0.210 7.651 1.00 92.00 72 TYR A O 1
ATOM 553 N N . LEU A 1 73 ? 3.926 -0.939 6.205 1.00 91.44 73 LEU A N 1
ATOM 554 C CA . LEU A 1 73 ? 2.873 -1.301 7.161 1.00 91.44 73 LEU A CA 1
ATOM 555 C C . LEU A 1 73 ? 3.062 -2.698 7.789 1.00 91.44 73 LEU A C 1
ATOM 557 O O . LEU A 1 73 ? 2.514 -2.966 8.852 1.00 91.44 73 LEU A O 1
ATOM 561 N N . GLY A 1 74 ? 3.842 -3.592 7.167 1.00 84.81 74 GLY A N 1
ATOM 562 C CA . GLY A 1 74 ? 4.196 -4.880 7.781 1.00 84.81 74 GLY A CA 1
ATOM 563 C C . GLY A 1 74 ? 3.147 -5.993 7.707 1.00 84.81 74 GLY A C 1
ATOM 564 O O . GLY A 1 74 ? 3.120 -6.847 8.589 1.00 84.81 74 GLY A O 1
ATOM 565 N N . PHE A 1 75 ? 2.305 -6.021 6.670 1.00 84.38 75 PHE A N 1
ATOM 566 C CA . PHE A 1 75 ? 1.383 -7.135 6.411 1.00 84.38 75 PHE A CA 1
ATOM 567 C C . PHE A 1 75 ? 1.686 -7.810 5.070 1.00 84.38 75 PHE A C 1
ATOM 569 O O . PHE A 1 75 ? 2.224 -7.188 4.155 1.00 84.38 75 PHE A O 1
ATOM 576 N N . ALA A 1 76 ? 1.309 -9.081 4.950 1.00 74.56 76 ALA A N 1
ATOM 577 C CA . ALA A 1 76 ? 1.325 -9.800 3.685 1.00 74.56 76 ALA A CA 1
ATOM 578 C C . ALA A 1 76 ? -0.073 -9.749 3.058 1.00 74.56 76 ALA A C 1
ATOM 580 O O . ALA A 1 76 ? -1.059 -10.109 3.706 1.00 74.56 76 ALA A O 1
ATOM 581 N N . ALA A 1 77 ? -0.163 -9.301 1.806 1.00 72.31 77 ALA A N 1
ATOM 582 C CA . ALA A 1 77 ? -1.404 -9.386 1.049 1.00 72.31 77 ALA A CA 1
ATOM 583 C C . ALA A 1 77 ? -1.739 -10.858 0.776 1.00 72.31 77 ALA A C 1
ATOM 585 O O . ALA A 1 77 ? -0.872 -11.641 0.382 1.00 72.31 77 ALA A O 1
ATOM 586 N N . LYS A 1 78 ? -3.005 -11.234 0.974 1.00 72.31 78 LYS A N 1
ATOM 587 C CA . LYS A 1 78 ? -3.491 -12.557 0.589 1.00 72.31 78 LYS A CA 1
ATOM 588 C C . LYS A 1 78 ? -3.751 -12.562 -0.915 1.00 72.31 78 LYS A C 1
ATOM 590 O O . LYS A 1 78 ? -4.578 -11.793 -1.397 1.00 72.31 78 LYS A O 1
ATOM 595 N N . THR A 1 79 ? -3.074 -13.442 -1.643 1.00 69.44 79 THR A N 1
ATOM 596 C CA . THR A 1 79 ? -3.389 -13.697 -3.051 1.00 69.44 79 THR A CA 1
ATOM 597 C C . THR A 1 79 ? -4.585 -14.634 -3.120 1.00 69.44 79 THR A C 1
ATOM 599 O O . THR A 1 79 ? -4.521 -15.763 -2.632 1.00 69.44 79 THR A O 1
ATOM 602 N N . GLU A 1 80 ? -5.675 -14.178 -3.725 1.00 62.19 80 GLU A N 1
ATOM 603 C CA . GLU A 1 80 ? -6.858 -14.998 -3.969 1.00 62.19 80 GLU A CA 1
ATOM 604 C C . GLU A 1 80 ? -7.038 -15.206 -5.474 1.00 62.19 80 GLU A C 1
ATOM 606 O O . GLU A 1 80 ? -6.957 -14.261 -6.260 1.00 62.19 80 GLU A O 1
ATOM 611 N N . ILE A 1 81 ? -7.246 -16.460 -5.882 1.00 63.00 81 ILE A N 1
ATOM 612 C CA . ILE A 1 81 ? -7.538 -16.796 -7.276 1.00 63.00 81 ILE A CA 1
ATOM 613 C C . ILE A 1 81 ? -9.021 -16.516 -7.497 1.00 63.00 81 ILE A C 1
ATOM 615 O O . ILE A 1 81 ? -9.877 -17.330 -7.151 1.00 63.00 81 ILE A O 1
ATOM 619 N N . VAL A 1 82 ? -9.321 -15.352 -8.062 1.00 64.44 82 VAL A N 1
ATOM 620 C CA . VAL A 1 82 ? -10.677 -15.019 -8.496 1.00 64.44 82 VAL A CA 1
ATOM 621 C C . VAL A 1 82 ? -10.958 -15.667 -9.858 1.00 64.44 82 VAL A C 1
ATOM 623 O O . VAL A 1 82 ? -10.147 -15.522 -10.777 1.00 64.44 82 VAL A O 1
ATOM 626 N N . PRO A 1 83 ? -12.073 -16.406 -10.019 1.00 52.56 83 PRO A N 1
ATOM 627 C CA . PRO A 1 83 ? -12.438 -16.968 -11.310 1.00 52.56 83 PRO A CA 1
ATOM 628 C C . PRO A 1 83 ? -12.737 -15.834 -12.294 1.00 52.56 83 PRO A C 1
ATOM 630 O O . PRO A 1 83 ? -13.586 -14.981 -12.038 1.00 52.56 83 PRO A O 1
ATOM 633 N N . LEU A 1 84 ? -12.033 -15.836 -13.423 1.00 57.16 84 LEU A N 1
ATOM 634 C CA . LEU A 1 84 ? -12.303 -14.928 -14.533 1.00 57.16 84 LEU A CA 1
ATOM 635 C C . LEU A 1 84 ? -13.658 -15.282 -15.158 1.00 57.16 84 LEU A C 1
ATOM 637 O O . LEU A 1 84 ? -13.981 -16.460 -15.341 1.00 57.16 84 LEU A O 1
ATOM 64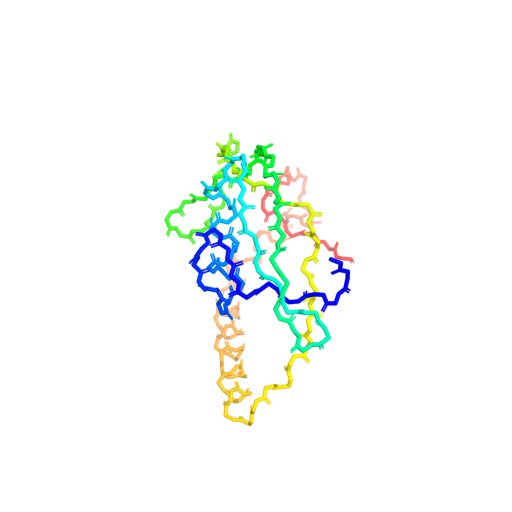1 N N . GLY A 1 85 ? -14.446 -14.270 -15.524 1.00 68.31 85 GLY A N 1
ATOM 642 C CA . GLY A 1 85 ? -15.620 -14.480 -16.365 1.00 68.31 85 GLY A CA 1
ATOM 643 C C . GLY A 1 85 ? -15.226 -15.013 -17.749 1.00 68.31 85 GLY A C 1
ATOM 644 O O . GLY A 1 85 ? -14.068 -14.930 -18.165 1.00 68.31 85 GLY A O 1
ATOM 645 N N . PHE A 1 86 ? -16.191 -15.550 -18.504 1.00 67.12 86 PHE A N 1
ATOM 646 C CA . PHE A 1 86 ? -15.940 -16.066 -19.859 1.00 67.12 86 PHE A CA 1
ATOM 647 C C . PHE A 1 86 ? -15.336 -14.997 -20.790 1.00 67.12 86 PHE A C 1
ATOM 649 O O . PHE A 1 86 ? -14.396 -15.289 -21.522 1.00 67.12 86 PHE A O 1
ATOM 656 N N . GLY A 1 87 ? -15.825 -13.752 -20.718 1.00 69.44 87 GLY A N 1
ATOM 657 C CA . GLY A 1 87 ? -15.293 -12.631 -21.503 1.00 69.44 87 GLY A CA 1
ATOM 658 C C . GLY A 1 87 ? -13.844 -12.282 -21.148 1.00 69.44 87 GLY A C 1
ATOM 659 O O . GLY A 1 87 ? -12.997 -12.217 -22.037 1.00 69.44 87 GLY A O 1
ATOM 660 N N . ASP A 1 88 ? -13.542 -12.151 -19.854 1.00 62.66 88 ASP A N 1
ATOM 661 C CA . ASP A 1 88 ? -12.195 -11.810 -19.371 1.00 62.66 88 ASP A CA 1
ATOM 662 C C . ASP A 1 88 ? -11.177 -12.913 -19.697 1.00 62.66 88 ASP A C 1
ATOM 664 O O . ASP A 1 88 ? -10.014 -12.642 -19.997 1.00 62.66 88 ASP A O 1
ATOM 668 N N . SER A 1 89 ? -11.631 -14.170 -19.700 1.00 65.44 89 SER A N 1
ATOM 669 C CA . SER A 1 89 ? -10.812 -15.335 -20.043 1.00 65.44 89 SER A CA 1
ATOM 670 C C . SER A 1 89 ? -10.384 -15.334 -21.515 1.00 65.44 89 SER A C 1
ATOM 672 O O . SER A 1 89 ? -9.244 -15.681 -21.820 1.00 65.44 89 SER A O 1
ATOM 674 N N . VAL A 1 90 ? -11.270 -14.927 -22.433 1.00 67.06 90 VAL A N 1
ATOM 675 C CA . VAL A 1 90 ? -10.961 -14.838 -23.873 1.00 67.06 90 VAL A CA 1
ATOM 676 C C . VAL A 1 90 ? -9.961 -13.718 -24.154 1.00 67.06 90 VAL A C 1
ATOM 678 O O . VAL A 1 90 ? -9.011 -13.950 -24.898 1.00 67.06 90 VAL A O 1
ATOM 681 N N . VAL A 1 91 ? -10.124 -12.544 -23.530 1.00 68.94 91 VAL A N 1
ATOM 682 C CA . VAL A 1 91 ? -9.160 -11.431 -23.649 1.00 68.94 91 VAL A CA 1
ATOM 683 C C . VAL A 1 91 ? -7.788 -11.867 -23.142 1.00 68.94 91 VAL A C 1
ATOM 685 O O . VAL A 1 91 ? -6.805 -11.782 -23.870 1.00 68.94 91 VAL A O 1
ATOM 688 N N . ARG A 1 92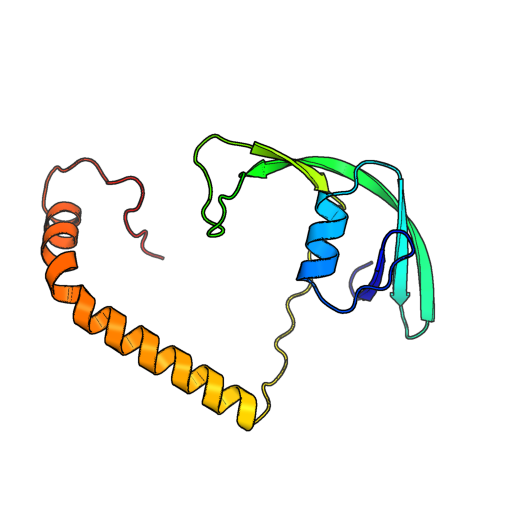 ? -7.734 -12.460 -21.942 1.00 65.19 92 ARG A N 1
ATOM 689 C CA . ARG A 1 92 ? -6.479 -12.937 -21.350 1.00 65.19 92 ARG A CA 1
ATOM 690 C C . ARG A 1 92 ? -5.780 -13.989 -22.213 1.00 65.19 92 ARG A C 1
ATOM 692 O O . ARG A 1 92 ? -4.553 -14.010 -22.284 1.00 65.19 92 ARG A O 1
ATOM 699 N N . MET A 1 93 ? -6.544 -14.875 -22.851 1.00 69.06 93 MET A N 1
ATOM 700 C CA . MET A 1 93 ? -6.003 -15.876 -23.771 1.00 69.06 93 MET A CA 1
ATOM 701 C C . MET A 1 93 ? -5.490 -15.246 -25.072 1.00 69.06 93 MET A C 1
ATOM 703 O O . MET A 1 93 ? -4.461 -15.685 -25.578 1.00 69.06 93 MET A O 1
ATOM 707 N N . GLY A 1 94 ? -6.159 -14.203 -25.573 1.00 67.00 94 GLY A N 1
ATOM 708 C CA . GLY A 1 94 ? -5.686 -13.393 -26.697 1.00 67.00 94 GLY A CA 1
ATOM 709 C C . GLY A 1 94 ? -4.323 -12.762 -26.416 1.00 67.00 94 GLY A C 1
ATOM 710 O O . GLY A 1 94 ? -3.381 -13.006 -27.169 1.00 67.00 94 GLY A O 1
ATOM 711 N N . ASP A 1 95 ? -4.189 -12.073 -25.279 1.00 69.88 95 ASP A N 1
ATOM 712 C CA . ASP A 1 95 ? -2.930 -11.436 -24.870 1.00 69.88 95 ASP A CA 1
ATOM 713 C C . ASP A 1 95 ? -1.778 -12.454 -24.779 1.00 69.88 95 ASP A C 1
ATOM 715 O O . ASP A 1 95 ? -0.646 -12.180 -25.178 1.00 69.88 95 ASP A O 1
ATOM 719 N N . MET A 1 96 ? -2.037 -13.659 -24.255 1.00 65.50 96 MET A N 1
ATOM 720 C CA . MET A 1 96 ? -1.011 -14.708 -24.155 1.00 65.50 96 MET A CA 1
ATOM 721 C C . MET A 1 96 ? -0.566 -15.237 -25.525 1.00 65.50 96 MET A C 1
ATOM 723 O O . MET A 1 96 ? 0.606 -15.572 -25.694 1.00 65.50 96 MET A O 1
ATOM 727 N N . ILE A 1 97 ? -1.475 -15.310 -26.500 1.00 67.81 97 ILE A N 1
ATOM 728 C CA . ILE A 1 97 ? -1.151 -15.742 -27.865 1.00 67.81 97 ILE A CA 1
ATOM 729 C C . ILE A 1 97 ? -0.297 -14.685 -28.572 1.00 67.81 97 ILE A C 1
ATOM 731 O O . ILE A 1 97 ? 0.707 -15.044 -29.185 1.00 67.81 97 ILE A O 1
ATOM 735 N N . GLU A 1 98 ? -0.654 -13.404 -28.457 1.00 62.19 98 GLU A N 1
ATOM 736 C CA . GLU A 1 98 ? 0.095 -12.294 -29.065 1.00 62.19 98 GLU A CA 1
ATOM 737 C C . GLU A 1 98 ? 1.539 -12.242 -28.543 1.00 62.19 98 GLU A C 1
ATOM 739 O O . GLU A 1 98 ? 2.490 -12.337 -29.321 1.00 62.19 98 GLU A O 1
ATOM 744 N N . ASN A 1 99 ? 1.711 -12.270 -27.218 1.00 60.41 99 ASN A N 1
ATOM 745 C CA . ASN A 1 99 ? 3.034 -12.304 -26.585 1.00 60.41 99 ASN A CA 1
ATOM 746 C C . ASN A 1 99 ? 3.861 -13.546 -26.980 1.00 60.41 99 ASN A C 1
ATOM 748 O O . ASN A 1 99 ? 5.091 -13.485 -27.094 1.00 60.41 99 ASN A O 1
ATOM 752 N N . GLY A 1 100 ? 3.204 -14.690 -27.195 1.00 64.94 100 GLY A N 1
ATOM 753 C CA . GLY A 1 100 ? 3.853 -15.914 -27.666 1.00 64.94 100 GLY A CA 1
ATOM 754 C C . GLY A 1 100 ? 4.399 -15.791 -29.092 1.00 64.94 100 GLY A C 1
ATOM 755 O O . GLY A 1 100 ? 5.493 -16.281 -29.375 1.00 64.94 100 GLY A O 1
ATOM 756 N N . VAL A 1 101 ? 3.679 -15.106 -29.983 1.00 64.88 101 VAL A N 1
ATOM 757 C CA . VAL A 1 101 ? 4.118 -14.868 -31.367 1.00 64.88 101 VAL A CA 1
ATOM 758 C C . VAL A 1 101 ? 5.306 -13.908 -31.408 1.00 64.88 101 VAL A C 1
ATOM 760 O O . VAL A 1 101 ? 6.304 -14.214 -32.066 1.00 64.88 101 VAL A O 1
ATOM 763 N N . ASP A 1 102 ? 5.254 -12.812 -30.652 1.00 61.88 102 ASP A N 1
ATOM 764 C CA . ASP A 1 102 ? 6.368 -11.860 -30.554 1.00 61.88 102 ASP A CA 1
ATOM 765 C C . ASP A 1 102 ? 7.641 -12.524 -30.018 1.00 61.88 102 ASP A C 1
ATOM 767 O O . ASP A 1 102 ? 8.743 -12.308 -30.533 1.00 61.88 102 ASP A O 1
ATOM 771 N N . SER A 1 103 ? 7.483 -13.424 -29.044 1.00 60.97 103 SER A N 1
ATOM 772 C CA . SER A 1 103 ? 8.590 -14.211 -28.500 1.00 60.97 103 SER A CA 1
ATOM 773 C C . SER A 1 103 ? 9.238 -15.101 -29.563 1.00 60.97 103 SER A C 1
ATOM 775 O O . SER A 1 103 ? 10.463 -15.168 -29.620 1.00 60.97 103 SER A O 1
ATOM 777 N N . ILE A 1 104 ? 8.448 -15.744 -30.436 1.00 69.81 104 ILE A N 1
ATOM 778 C CA . ILE A 1 104 ? 8.956 -16.594 -31.528 1.00 69.81 104 ILE A CA 1
ATOM 779 C C . ILE A 1 104 ? 9.714 -15.765 -32.570 1.00 69.81 104 ILE A C 1
ATOM 781 O O . ILE A 1 104 ? 10.783 -16.178 -33.024 1.00 69.81 104 ILE A O 1
ATOM 785 N N . ILE A 1 105 ? 9.200 -14.587 -32.925 1.00 70.81 105 ILE A N 1
ATOM 786 C CA . ILE A 1 105 ? 9.857 -13.674 -33.873 1.00 70.81 105 ILE A CA 1
ATOM 787 C C . ILE A 1 105 ? 11.200 -13.182 -33.317 1.00 70.81 105 ILE A C 1
ATOM 789 O O . ILE A 1 105 ? 12.160 -13.027 -34.073 1.00 70.81 105 ILE A O 1
ATOM 793 N N . ALA A 1 106 ? 11.303 -12.989 -32.001 1.00 65.75 106 ALA A N 1
ATOM 794 C CA . ALA A 1 106 ? 12.536 -12.568 -31.346 1.00 65.75 106 ALA A CA 1
ATOM 795 C C . ALA A 1 106 ? 13.587 -13.690 -31.192 1.00 65.75 106 ALA A C 1
ATOM 797 O O . ALA A 1 106 ? 14.748 -13.391 -30.911 1.00 65.75 106 ALA A O 1
ATOM 798 N N . LEU A 1 107 ? 13.242 -14.971 -31.392 1.00 64.44 107 LEU A N 1
ATOM 799 C CA . LEU A 1 107 ? 14.157 -16.100 -31.149 1.00 64.44 107 LEU A CA 1
ATOM 800 C C . LEU A 1 107 ? 15.484 -16.057 -31.932 1.00 64.44 107 LEU A C 1
ATOM 802 O O . LEU A 1 107 ? 16.513 -16.345 -31.315 1.00 64.44 107 LEU A O 1
ATOM 806 N N . PRO A 1 108 ? 15.542 -15.694 -33.232 1.00 70.75 108 PRO A N 1
ATOM 807 C CA . PRO A 1 108 ? 16.795 -15.734 -33.989 1.00 70.75 108 PRO A CA 1
ATOM 808 C C . PRO A 1 108 ? 17.898 -14.855 -33.386 1.00 70.75 108 PRO A C 1
ATOM 810 O O . PRO A 1 108 ? 19.070 -15.218 -33.448 1.00 70.75 108 PRO A O 1
ATOM 813 N N . SER A 1 109 ? 17.535 -13.728 -32.762 1.00 68.31 109 SER A N 1
ATOM 814 C CA . SER A 1 109 ? 18.496 -12.812 -32.133 1.00 68.31 109 SER A CA 1
ATOM 815 C C . SER A 1 109 ? 18.973 -13.284 -30.755 1.00 68.31 109 SER A C 1
ATOM 817 O O . SER A 1 109 ? 20.018 -12.840 -30.286 1.00 68.31 109 SER A O 1
ATOM 819 N N . LYS A 1 110 ? 18.248 -14.209 -30.113 1.00 64.56 110 LYS A N 1
ATOM 820 C CA . LYS A 1 110 ? 18.573 -14.753 -28.784 1.00 64.56 110 LYS A CA 1
ATOM 821 C C . LYS A 1 110 ? 19.466 -16.000 -28.845 1.00 64.56 110 LYS A C 1
ATOM 823 O O . LYS A 1 110 ? 20.122 -16.312 -27.856 1.00 64.56 110 LYS A O 1
ATOM 828 N N . ILE A 1 111 ? 19.546 -16.684 -29.992 1.00 70.38 111 ILE A N 1
ATOM 829 C CA . ILE A 1 111 ? 20.375 -17.893 -30.177 1.00 70.38 111 ILE A CA 1
ATOM 830 C C . ILE A 1 111 ? 21.876 -17.644 -29.912 1.00 70.38 111 ILE A C 1
ATOM 832 O O . ILE A 1 111 ? 22.462 -18.444 -29.182 1.00 70.38 111 ILE A O 1
ATOM 836 N N . PRO A 1 112 ? 22.514 -16.566 -30.419 1.00 68.69 112 PRO A N 1
ATOM 837 C CA . PRO A 1 112 ? 23.929 -16.302 -30.137 1.00 68.69 112 PRO A CA 1
ATOM 838 C C . PRO A 1 112 ? 24.197 -16.066 -28.647 1.00 68.69 112 PRO A C 1
ATOM 840 O O . PRO A 1 112 ? 25.107 -16.661 -28.083 1.00 68.69 112 PRO A O 1
ATOM 843 N N . ALA A 1 113 ? 23.336 -15.284 -27.987 1.00 66.56 113 ALA A N 1
ATOM 844 C CA . ALA A 1 113 ? 23.450 -15.004 -26.557 1.00 66.56 113 ALA A CA 1
ATOM 845 C C . ALA A 1 113 ? 23.306 -16.274 -25.697 1.00 66.56 113 ALA A C 1
ATOM 847 O O . ALA A 1 113 ? 24.011 -16.435 -24.704 1.00 66.56 113 ALA A O 1
ATOM 848 N N . LEU A 1 114 ? 22.420 -17.197 -26.088 1.00 66.50 114 LEU A N 1
ATOM 849 C CA . LEU A 1 114 ? 22.261 -18.487 -25.411 1.00 66.50 114 LEU A CA 1
ATOM 850 C C . LEU A 1 114 ? 23.457 -19.419 -25.640 1.00 66.50 114 LEU A C 1
ATOM 852 O O . LEU A 1 114 ? 23.840 -20.141 -24.725 1.00 66.50 114 LEU A O 1
ATOM 856 N N . TRP A 1 115 ? 24.055 -19.405 -26.833 1.00 65.19 115 TRP A N 1
ATOM 857 C CA . TRP A 1 115 ? 25.262 -20.179 -27.130 1.00 65.19 115 TRP A CA 1
ATOM 858 C C . TRP A 1 115 ? 26.462 -19.691 -26.314 1.00 65.19 115 TRP A C 1
ATOM 860 O O . TRP A 1 115 ? 27.140 -20.503 -25.683 1.00 65.19 115 TRP A O 1
ATOM 870 N N . ASP A 1 116 ? 26.676 -18.375 -26.270 1.00 64.44 116 ASP A N 1
ATOM 871 C CA . ASP A 1 116 ? 27.739 -17.766 -25.471 1.00 64.44 116 ASP A CA 1
ATOM 872 C C . ASP A 1 116 ? 27.546 -18.070 -23.979 1.00 64.44 116 ASP A C 1
ATOM 874 O O . ASP A 1 116 ? 28.483 -18.500 -23.314 1.00 64.44 116 ASP A O 1
ATOM 878 N N . ALA A 1 117 ? 26.321 -17.958 -23.460 1.00 63.34 117 ALA A N 1
ATOM 879 C CA . ALA A 1 117 ? 26.031 -18.264 -22.059 1.00 63.34 117 ALA A CA 1
ATOM 880 C C . ALA A 1 117 ? 26.156 -19.759 -21.699 1.00 63.34 117 ALA A C 1
ATOM 882 O O . ALA A 1 117 ? 26.418 -20.086 -20.541 1.00 63.34 117 ALA A O 1
ATOM 883 N N . ALA A 1 118 ?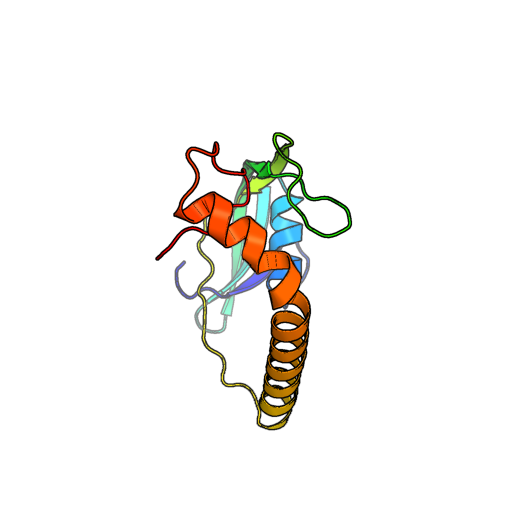 25.932 -20.672 -22.651 1.00 64.06 118 ALA A N 1
ATOM 884 C CA . ALA A 1 118 ? 25.934 -22.114 -22.398 1.00 64.06 118 ALA A CA 1
ATOM 885 C C . ALA A 1 118 ? 27.291 -22.797 -22.649 1.00 64.06 118 ALA A C 1
ATOM 887 O O . ALA A 1 118 ? 27.567 -23.822 -22.025 1.00 64.06 118 ALA A O 1
ATOM 888 N N . PHE A 1 119 ? 28.121 -22.270 -23.558 1.00 66.31 119 PHE A N 1
ATOM 889 C CA . PHE A 1 119 ? 29.323 -22.965 -24.046 1.00 66.31 119 PHE A CA 1
ATOM 890 C C . PHE A 1 119 ? 30.592 -22.101 -24.142 1.00 66.31 119 PHE A C 1
ATOM 892 O O . PHE A 1 119 ? 31.659 -22.649 -24.421 1.00 66.31 119 PHE A O 1
ATOM 899 N N . SER A 1 120 ? 30.512 -20.786 -23.915 1.00 57.47 120 SER A N 1
ATOM 900 C CA . SER A 1 120 ? 31.686 -19.904 -23.833 1.00 57.47 120 SER A CA 1
ATOM 901 C C . SER A 1 120 ? 32.125 -19.721 -22.373 1.00 57.47 120 SER A C 1
ATOM 903 O O . SER A 1 120 ? 31.291 -19.724 -21.472 1.00 57.47 120 SER A O 1
ATOM 905 N N . ASP A 1 121 ? 33.421 -19.497 -22.125 1.00 59.50 121 ASP A N 1
ATOM 906 C CA . ASP A 1 121 ? 33.981 -19.008 -20.840 1.00 59.50 121 ASP A CA 1
ATOM 907 C C . ASP A 1 121 ? 33.643 -17.512 -20.617 1.00 59.50 121 ASP A C 1
ATOM 909 O O . ASP A 1 121 ? 34.449 -16.707 -20.158 1.00 59.50 121 ASP A O 1
ATOM 913 N N . GLY A 1 122 ? 32.462 -17.092 -21.075 1.00 59.97 122 GLY A N 1
ATOM 914 C CA . GLY A 1 122 ? 32.007 -15.712 -21.029 1.00 59.97 122 GLY A CA 1
ATOM 915 C C . GLY A 1 122 ? 31.470 -15.367 -19.648 1.00 59.97 122 GLY A C 1
ATOM 916 O O . GLY A 1 122 ? 30.633 -16.084 -19.096 1.00 59.97 122 GLY A O 1
ATOM 917 N N . GLU A 1 123 ? 31.927 -14.242 -19.101 1.00 57.66 123 GLU A N 1
ATOM 918 C CA . GLU A 1 123 ? 31.385 -13.659 -17.875 1.00 57.66 123 GLU A CA 1
ATOM 919 C C . GLU A 1 123 ? 29.863 -13.479 -18.025 1.00 57.66 123 GLU A C 1
ATOM 921 O O . GLU A 1 123 ? 29.385 -12.946 -19.030 1.00 57.66 123 GLU A O 1
ATOM 926 N N . ARG A 1 124 ? 29.083 -13.986 -17.059 1.00 56.91 124 ARG A N 1
ATOM 927 C CA . ARG A 1 124 ? 27.615 -13.914 -17.113 1.00 56.91 124 ARG A CA 1
ATOM 928 C C . ARG A 1 124 ? 27.166 -12.459 -17.256 1.00 56.91 124 ARG A C 1
ATOM 930 O O . ARG A 1 124 ? 27.560 -11.617 -16.457 1.00 56.91 124 ARG A O 1
ATOM 937 N N . ALA A 1 125 ? 26.288 -12.195 -18.221 1.00 63.38 125 ALA A N 1
ATOM 938 C CA . ALA A 1 125 ? 25.571 -10.928 -18.289 1.00 63.38 125 ALA A CA 1
ATOM 939 C C . ALA A 1 125 ? 24.636 -10.775 -17.075 1.00 63.38 125 ALA A C 1
ATOM 941 O O . ALA A 1 125 ? 24.015 -11.752 -16.647 1.00 63.38 125 ALA A O 1
ATOM 942 N N . ASP A 1 126 ? 24.507 -9.549 -16.564 1.00 60.41 126 ASP A N 1
ATOM 943 C CA . ASP A 1 126 ? 23.712 -9.235 -15.365 1.00 60.41 126 ASP A CA 1
ATOM 944 C C . ASP A 1 126 ? 22.232 -9.659 -15.480 1.00 60.41 126 ASP A C 1
ATOM 946 O O . ASP A 1 126 ? 21.613 -9.990 -14.472 1.00 60.41 126 ASP A O 1
ATOM 950 N N . ASP A 1 127 ? 21.681 -9.714 -16.698 1.00 59.00 127 ASP A N 1
ATOM 951 C CA . ASP A 1 127 ? 20.293 -10.119 -16.989 1.00 59.00 127 ASP A CA 1
ATOM 952 C C . ASP A 1 127 ? 20.201 -11.523 -17.625 1.00 59.00 127 ASP A C 1
ATOM 954 O O . ASP A 1 127 ? 19.402 -11.796 -18.524 1.00 59.00 127 ASP A O 1
ATOM 958 N N . SER A 1 128 ? 21.094 -12.438 -17.233 1.00 52.56 128 SER A N 1
ATOM 959 C CA . SER A 1 128 ? 21.039 -13.816 -17.733 1.00 52.56 128 SER A CA 1
ATOM 960 C C . SER A 1 128 ? 19.879 -14.608 -17.099 1.00 52.56 128 SER A C 1
ATOM 962 O O . SER A 1 128 ? 19.637 -14.484 -15.895 1.00 52.56 128 SER A O 1
ATOM 964 N N . PRO A 1 129 ? 19.175 -15.467 -17.865 1.00 54.34 129 PRO A N 1
ATOM 965 C CA . PRO A 1 129 ? 18.122 -16.316 -17.317 1.00 54.34 129 PRO A CA 1
ATOM 966 C C . PRO A 1 129 ? 18.654 -17.259 -16.230 1.00 54.34 129 PRO A C 1
ATOM 968 O O . PRO A 1 129 ? 19.674 -17.924 -16.419 1.00 54.34 129 PRO A O 1
ATOM 971 N N . VAL A 1 130 ? 17.923 -17.380 -15.120 1.00 61.28 130 VAL A N 1
ATOM 972 C CA . VAL A 1 130 ? 18.165 -18.394 -14.083 1.00 61.28 130 VAL A CA 1
ATOM 973 C C . VAL A 1 130 ? 17.155 -19.531 -14.223 1.00 61.28 130 VAL A C 1
ATOM 975 O O . VAL A 1 130 ? 15.952 -19.298 -14.325 1.00 61.28 130 VAL A O 1
ATOM 978 N N . GLY A 1 131 ? 17.648 -20.770 -14.266 1.00 37.03 131 GLY A N 1
ATOM 979 C CA . GLY A 1 131 ? 16.793 -21.959 -14.245 1.00 37.03 131 GLY A CA 1
ATOM 980 C C . GLY A 1 131 ? 16.134 -22.138 -12.876 1.00 37.03 131 GLY A C 1
ATOM 981 O O . GLY A 1 131 ? 16.765 -21.857 -11.856 1.00 37.03 131 GLY A O 1
ATOM 982 N N . VAL A 1 132 ? 14.877 -22.590 -12.874 1.00 45.59 132 VAL A N 1
ATOM 983 C CA . VAL A 1 132 ? 14.134 -23.000 -11.668 1.00 45.59 132 VAL A CA 1
ATOM 984 C C . VAL A 1 132 ? 14.494 -24.412 -11.228 1.00 45.59 132 VAL A C 1
ATOM 986 O O . VAL A 1 132 ? 14.760 -25.255 -12.117 1.00 45.59 132 VAL A O 1
#

Foldseek 3Di:
DPPKDWQDKQPHGDDDDVVVQVSQFVDAAWIWTWIQDPNDTDIDIAGWHWDWDFDADPVRHGDPPDTDITTDRPDDDDDDDDDDDPVRVVVVVVVVVVVVVVVVVCVVVCVVVVCCVPPNPDDDDPPDDDDD

pLDDT: mean 79.17, std 14.64, range [37.03, 96.88]